Protein AF-A0A6J4Q3U2-F1 (afdb_monomer_lite)

Foldseek 3Di:
DPQPPDQFPAQPPCQVVLVVVLVVVLVCQLDPPPDDPVVNVCSDPVNCVVVVDPVNVVSVLSNLVSVCVSNVHDSPDDPVVVVVVRVVVSVVVVVD

Sequence (96 aa):
MAFRFGQPASVPPGLLYFRCRLDEQRRNWLDPEGAFEAELKKLTLTNLYNARPRWLDNAHKRLDAAVFAAYGWPADLPDEEILKNLLSLNRERSEA

Secondary structure (DSSP, 8-state):
--------S---HHHHHHHHHHHHHHHHHHS-TT--HHHHTT--HHHHHHH--HHHHHHHHHHHHHHHHHHT--TT--HHHHHHHHHHHHHHHHH-

Structure (mmCIF, N/CA/C/O backbone):
data_AF-A0A6J4Q3U2-F1
#
_entry.id   AF-A0A6J4Q3U2-F1
#
loop_
_atom_site.group_PDB
_atom_site.id
_atom_site.type_symbol
_atom_site.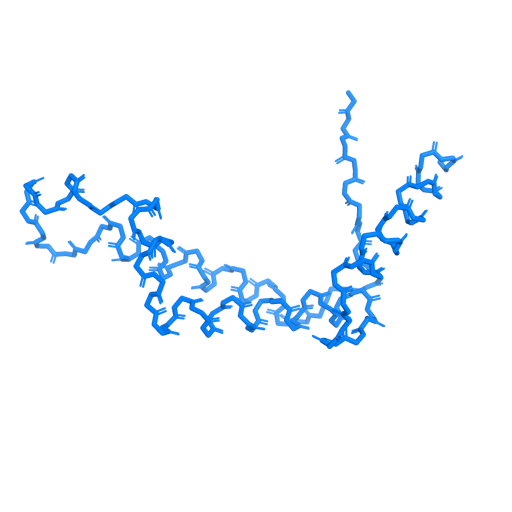label_atom_id
_atom_site.label_alt_id
_atom_site.label_comp_id
_atom_site.label_asym_id
_atom_site.label_entity_id
_atom_site.label_seq_id
_atom_site.pdbx_PDB_ins_code
_atom_site.Cartn_x
_atom_site.Cartn_y
_atom_site.Cartn_z
_atom_site.occupancy
_atom_site.B_iso_or_equiv
_atom_site.auth_seq_id
_atom_site.auth_comp_id
_atom_site.auth_asym_id
_atom_site.auth_atom_id
_atom_site.pdbx_PDB_model_num
ATOM 1 N N . MET A 1 1 ? 12.771 11.039 19.886 1.00 35.03 1 MET A N 1
ATOM 2 C CA . MET A 1 1 ? 11.302 10.894 19.823 1.00 35.03 1 MET A CA 1
ATOM 3 C C . MET A 1 1 ? 10.997 9.810 18.798 1.00 35.03 1 MET A C 1
ATOM 5 O O . MET A 1 1 ? 11.135 10.057 17.609 1.00 35.03 1 MET A O 1
ATOM 9 N N . ALA A 1 2 ? 10.738 8.577 19.234 1.00 43.22 2 ALA A N 1
ATOM 10 C CA . ALA A 1 2 ? 10.363 7.509 18.310 1.00 43.22 2 ALA A CA 1
ATOM 11 C C . ALA A 1 2 ? 8.879 7.691 17.986 1.00 43.22 2 ALA A C 1
ATOM 13 O O . ALA A 1 2 ? 8.041 7.526 18.869 1.00 43.22 2 ALA A O 1
ATOM 14 N N . PHE A 1 3 ? 8.563 8.083 16.753 1.00 41.00 3 PHE A N 1
ATOM 15 C CA . PHE A 1 3 ? 7.190 8.130 16.262 1.00 41.00 3 PHE A CA 1
ATOM 16 C C . PHE A 1 3 ? 6.663 6.687 16.252 1.00 41.00 3 PHE A C 1
ATOM 18 O O . PHE A 1 3 ? 6.912 5.926 15.317 1.00 41.00 3 PHE A O 1
ATOM 25 N N . ARG A 1 4 ? 6.032 6.263 17.356 1.00 52.12 4 ARG A N 1
ATOM 26 C CA . ARG A 1 4 ? 5.380 4.956 17.475 1.00 52.12 4 ARG A CA 1
ATOM 27 C C . ARG A 1 4 ? 4.163 4.984 16.562 1.00 52.12 4 ARG A C 1
ATOM 29 O O . ARG A 1 4 ? 3.061 5.298 16.999 1.00 52.12 4 ARG A O 1
ATOM 36 N N . PHE A 1 5 ? 4.357 4.637 15.292 1.00 54.56 5 PHE A N 1
ATOM 37 C CA . PHE A 1 5 ? 3.253 4.169 14.468 1.00 54.56 5 PHE A CA 1
ATOM 38 C C . PHE A 1 5 ? 2.567 3.038 15.243 1.00 54.56 5 PHE A C 1
ATOM 40 O O . PHE A 1 5 ? 3.119 1.952 15.406 1.00 54.56 5 PHE A O 1
ATOM 47 N N . GLY A 1 6 ? 1.365 3.291 15.746 1.00 57.03 6 GLY A N 1
ATOM 48 C CA . GLY A 1 6 ? 0.275 2.552 15.146 1.00 57.03 6 GLY A CA 1
ATOM 49 C C . GLY A 1 6 ? 0.271 1.033 15.238 1.00 57.03 6 GLY A C 1
ATOM 50 O O . GLY A 1 6 ? -0.230 0.486 14.270 1.00 57.03 6 GLY A O 1
ATOM 51 N N . GLN A 1 7 ? 0.807 0.332 16.252 1.00 66.06 7 GLN A N 1
ATOM 52 C CA . GLN A 1 7 ? 0.743 -1.147 16.249 1.00 66.06 7 GLN A CA 1
ATOM 53 C C . GLN A 1 7 ? -0.715 -1.604 16.024 1.00 66.06 7 GLN A C 1
ATOM 55 O O . GLN A 1 7 ? -1.599 -1.121 16.744 1.00 66.06 7 GLN A O 1
ATOM 60 N N . PRO A 1 8 ? -0.985 -2.442 15.006 1.00 70.81 8 PRO A N 1
ATOM 61 C CA . PRO A 1 8 ? -2.337 -2.890 14.704 1.00 70.81 8 PRO A CA 1
ATOM 62 C C . PRO A 1 8 ? -2.899 -3.725 15.862 1.00 70.81 8 PRO A C 1
ATOM 64 O O . PRO A 1 8 ? -2.140 -4.283 16.654 1.00 70.81 8 PRO A O 1
ATOM 67 N N . ALA A 1 9 ? -4.227 -3.822 15.952 1.00 71.69 9 ALA A N 1
ATOM 68 C CA . ALA A 1 9 ? -4.903 -4.595 16.998 1.00 71.69 9 ALA A CA 1
ATOM 69 C C . ALA A 1 9 ? -4.521 -6.086 16.954 1.00 71.69 9 ALA A C 1
ATOM 71 O O . ALA A 1 9 ? -4.479 -6.757 17.983 1.00 71.69 9 ALA A O 1
ATOM 72 N N . SER A 1 10 ? -4.200 -6.599 15.763 1.00 77.25 10 SER A N 1
ATOM 73 C CA . SER A 1 10 ? -3.613 -7.923 15.565 1.00 77.25 10 SER A CA 1
ATOM 74 C C . SER A 1 10 ? -2.721 -7.940 14.321 1.00 77.25 10 SER A C 1
ATOM 76 O O . SER A 1 10 ? -2.881 -7.114 13.427 1.00 77.25 10 SER A O 1
ATOM 78 N N . VAL A 1 11 ? -1.775 -8.879 14.235 1.00 77.00 11 VAL A N 1
ATOM 79 C CA . VAL A 1 11 ? -0.994 -9.109 13.008 1.00 77.00 11 VAL A CA 1
ATOM 80 C C . VAL A 1 11 ? -1.574 -10.335 12.304 1.00 77.00 11 VAL A C 1
ATOM 82 O O . VAL A 1 11 ? -1.324 -11.457 12.750 1.00 77.00 11 VAL A O 1
ATOM 85 N N . PRO A 1 12 ? -2.355 -10.169 11.222 1.00 78.31 12 PRO A N 1
ATOM 86 C CA . PRO A 1 12 ? -2.889 -11.307 10.500 1.00 78.31 12 PRO A CA 1
ATOM 87 C C . PRO A 1 12 ? -1.734 -12.057 9.817 1.00 78.31 12 PRO A C 1
ATOM 89 O O . PRO A 1 12 ? -0.797 -11.413 9.328 1.00 78.31 12 PRO A O 1
ATOM 92 N N . PRO A 1 13 ? -1.800 -13.399 9.710 1.00 73.50 13 PRO A N 1
ATOM 93 C CA . PRO A 1 13 ? -0.712 -14.217 9.160 1.00 73.50 13 PRO A CA 1
ATOM 94 C C . PRO A 1 13 ? -0.213 -13.760 7.778 1.00 73.50 13 PRO A C 1
ATOM 96 O O . PRO A 1 13 ? 0.963 -13.902 7.453 1.00 73.50 13 PRO A O 1
ATOM 99 N N . GLY A 1 14 ? -1.096 -13.168 6.967 1.00 84.25 14 GLY A N 1
ATOM 100 C CA . GLY A 1 14 ? -0.770 -12.683 5.626 1.00 84.25 14 GLY A CA 1
ATOM 101 C C . GLY A 1 14 ? 0.007 -11.363 5.570 1.00 84.25 14 GLY A C 1
ATOM 102 O O . GLY A 1 14 ? 0.640 -11.101 4.552 1.00 84.25 14 GLY A O 1
ATOM 103 N N . LEU A 1 15 ? 0.009 -10.529 6.618 1.00 86.88 15 LEU A N 1
ATOM 104 C CA . LEU A 1 15 ? 0.577 -9.173 6.538 1.00 86.88 15 LEU A CA 1
ATOM 105 C C . LEU A 1 15 ? 2.086 -9.187 6.257 1.00 86.88 15 LEU A C 1
ATOM 107 O O . LEU A 1 15 ? 2.563 -8.484 5.364 1.00 86.88 15 LEU A O 1
ATOM 111 N N . LEU A 1 16 ? 2.831 -10.019 6.990 1.00 88.38 16 LEU A N 1
ATOM 112 C CA . LEU A 1 16 ? 4.274 -10.181 6.784 1.00 88.38 16 LEU A CA 1
ATOM 113 C C . LEU A 1 16 ? 4.573 -10.778 5.408 1.00 88.38 16 LEU A C 1
ATOM 115 O O . LEU A 1 16 ? 5.463 -10.300 4.708 1.00 88.38 16 LEU A O 1
ATOM 119 N N . TYR A 1 17 ? 3.784 -11.770 4.991 1.00 91.31 17 TYR A N 1
ATOM 120 C CA . TYR A 1 17 ? 3.912 -12.383 3.674 1.00 91.31 17 TYR A CA 1
ATOM 121 C C . TYR A 1 17 ? 3.731 -11.356 2.547 1.00 91.31 17 TYR A C 1
ATOM 123 O O . TYR A 1 17 ? 4.591 -11.244 1.675 1.00 91.31 17 TYR A O 1
ATOM 131 N N . PHE A 1 18 ? 2.657 -10.562 2.571 1.00 93.69 18 PHE A N 1
ATOM 132 C CA . PHE A 1 18 ? 2.398 -9.574 1.521 1.00 93.69 18 PHE A CA 1
ATOM 133 C C . PHE A 1 18 ? 3.430 -8.446 1.509 1.00 93.69 18 PHE A C 1
ATOM 135 O O . PHE A 1 18 ? 3.800 -7.985 0.428 1.00 93.69 18 PHE A O 1
ATOM 142 N N . ARG A 1 19 ? 3.942 -8.041 2.680 1.00 92.81 19 ARG A N 1
ATOM 143 C CA . ARG A 1 19 ? 5.045 -7.078 2.782 1.00 92.81 19 ARG A CA 1
ATOM 144 C C . ARG A 1 19 ? 6.298 -7.609 2.085 1.00 92.81 19 ARG A C 1
ATOM 146 O O . ARG A 1 19 ? 6.759 -6.986 1.132 1.00 92.81 19 ARG A O 1
ATOM 153 N N . CYS A 1 20 ? 6.801 -8.770 2.511 1.00 94.31 20 CYS A N 1
ATOM 154 C CA . CYS A 1 20 ? 8.003 -9.371 1.931 1.00 94.31 20 CYS A CA 1
ATOM 155 C C . CYS A 1 20 ? 7.831 -9.626 0.432 1.00 94.31 20 CYS A C 1
ATOM 157 O O . CYS A 1 20 ? 8.723 -9.325 -0.358 1.00 94.31 20 CYS A O 1
ATOM 159 N N . ARG A 1 21 ? 6.649 -10.094 0.014 1.00 95.44 21 ARG A N 1
ATOM 160 C CA . ARG A 1 21 ? 6.380 -10.396 -1.392 1.00 95.44 21 ARG A CA 1
ATOM 161 C C . ARG A 1 21 ? 6.369 -9.158 -2.288 1.00 95.44 21 ARG A C 1
ATOM 163 O O . ARG A 1 21 ? 6.749 -9.234 -3.458 1.0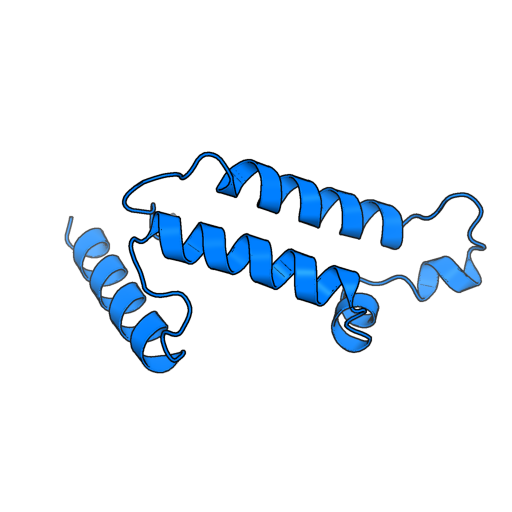0 95.44 21 ARG A O 1
ATOM 170 N N . LEU A 1 22 ? 5.893 -8.023 -1.786 1.00 95.62 22 LEU A N 1
ATOM 171 C CA . LEU A 1 22 ? 5.953 -6.756 -2.510 1.00 95.62 22 LEU A CA 1
ATOM 172 C C . LEU A 1 22 ? 7.400 -6.265 -2.637 1.00 95.62 22 LEU A C 1
ATOM 174 O O . LEU A 1 22 ? 7.803 -5.833 -3.716 1.00 95.62 22 LEU A O 1
ATOM 178 N N . ASP A 1 23 ? 8.185 -6.385 -1.568 1.00 95.44 23 ASP A N 1
ATOM 179 C CA . ASP A 1 23 ? 9.590 -5.978 -1.572 1.00 95.44 23 ASP A CA 1
ATOM 180 C C . ASP A 1 23 ? 10.442 -6.843 -2.515 1.00 95.44 23 ASP A C 1
ATOM 182 O O . ASP A 1 23 ? 11.245 -6.303 -3.275 1.00 95.44 23 ASP A O 1
ATOM 186 N N . GLU A 1 24 ? 10.213 -8.157 -2.556 1.00 95.56 24 GLU A N 1
ATOM 187 C CA . GLU A 1 24 ? 10.824 -9.064 -3.540 1.00 95.56 24 GLU A CA 1
ATOM 188 C C . GLU A 1 24 ? 10.512 -8.651 -4.982 1.00 95.56 24 GLU A C 1
ATOM 190 O O . GLU A 1 24 ? 11.417 -8.512 -5.799 1.00 95.56 24 GLU A O 1
ATOM 195 N N . GLN A 1 25 ? 9.237 -8.407 -5.306 1.00 95.31 25 GLN A N 1
ATOM 196 C CA . GLN A 1 25 ? 8.846 -8.027 -6.667 1.00 95.31 25 GLN A CA 1
ATOM 197 C C . GLN A 1 25 ? 9.458 -6.689 -7.094 1.00 95.31 25 GLN A C 1
ATOM 199 O O . GLN A 1 25 ? 9.860 -6.541 -8.245 1.00 95.31 25 GLN A O 1
ATOM 204 N N . ARG A 1 26 ? 9.565 -5.724 -6.172 1.00 96.00 26 ARG A N 1
ATOM 205 C CA . ARG A 1 26 ? 10.254 -4.455 -6.439 1.00 96.00 26 ARG A CA 1
ATOM 206 C C . ARG A 1 26 ? 11.737 -4.677 -6.710 1.00 96.00 26 ARG A C 1
ATOM 208 O O . ARG A 1 26 ? 12.236 -4.130 -7.683 1.00 96.00 26 ARG A O 1
ATOM 215 N N . ARG A 1 27 ? 12.428 -5.481 -5.892 1.00 94.94 27 ARG A N 1
ATOM 216 C CA . ARG A 1 27 ? 13.854 -5.795 -6.096 1.00 94.94 27 ARG A CA 1
ATOM 217 C C . ARG A 1 27 ? 14.095 -6.453 -7.450 1.00 94.94 27 ARG A C 1
ATOM 219 O O . ARG A 1 27 ? 14.923 -5.964 -8.204 1.00 94.94 27 ARG A O 1
ATOM 226 N N . ASN A 1 28 ? 13.298 -7.461 -7.792 1.00 93.94 28 ASN A N 1
ATOM 227 C CA . ASN A 1 28 ? 13.415 -8.166 -9.070 1.00 93.94 28 ASN A CA 1
ATOM 228 C C . ASN A 1 28 ? 13.143 -7.256 -10.279 1.00 93.94 28 ASN A C 1
ATOM 230 O O . ASN A 1 28 ? 13.669 -7.494 -11.359 1.00 93.94 28 ASN A O 1
ATOM 234 N N . TRP A 1 29 ? 12.300 -6.229 -10.120 1.00 93.50 29 TRP A N 1
ATOM 235 C CA . TRP A 1 29 ? 12.048 -5.249 -11.177 1.00 93.50 29 TRP A CA 1
ATOM 236 C C . TRP A 1 29 ? 13.164 -4.206 -11.300 1.00 93.50 29 TRP A C 1
ATOM 238 O O . TRP A 1 29 ? 13.440 -3.744 -12.403 1.00 93.50 29 TRP A O 1
ATOM 248 N N . LEU A 1 30 ? 13.775 -3.810 -10.178 1.00 92.62 30 LEU A N 1
ATOM 249 C CA . LEU A 1 30 ? 14.867 -2.831 -10.147 1.00 92.62 30 LEU A CA 1
ATOM 250 C C . LEU A 1 30 ? 16.175 -3.400 -10.702 1.00 92.62 30 LEU A C 1
ATOM 252 O O . LEU A 1 30 ? 16.943 -2.653 -11.301 1.00 92.62 30 LEU A O 1
ATOM 256 N N . ASP A 1 31 ? 16.410 -4.694 -10.501 1.00 91.19 31 ASP A N 1
ATOM 257 C CA . ASP A 1 31 ? 17.631 -5.384 -10.916 1.00 91.19 31 ASP A CA 1
ATOM 258 C C . ASP A 1 31 ? 17.303 -6.695 -11.656 1.00 91.19 31 ASP A C 1
ATOM 260 O O . ASP A 1 31 ? 17.431 -7.788 -11.097 1.00 91.19 31 ASP A O 1
ATOM 264 N N . PRO A 1 32 ? 16.775 -6.609 -12.890 1.00 89.44 32 PRO A N 1
ATOM 265 C CA . PRO A 1 32 ? 16.501 -7.788 -13.694 1.00 89.44 32 PRO A CA 1
ATOM 266 C C . PRO A 1 32 ? 17.801 -8.355 -14.281 1.00 89.44 32 PRO A C 1
ATOM 268 O O . PRO A 1 32 ? 18.656 -7.620 -14.783 1.00 89.44 32 PRO A O 1
ATOM 271 N N . GLU A 1 33 ? 17.925 -9.683 -14.271 1.00 87.56 33 GLU A N 1
ATOM 272 C CA . GLU A 1 33 ? 19.087 -10.371 -14.837 1.00 87.56 33 GLU A CA 1
ATOM 273 C C . GLU A 1 33 ? 19.276 -10.012 -16.321 1.00 87.56 33 GLU A C 1
ATOM 275 O O . GLU A 1 33 ? 18.369 -10.170 -17.140 1.00 87.56 33 GLU A O 1
ATOM 280 N N . GLY A 1 34 ? 20.475 -9.538 -16.670 1.00 83.88 34 GLY A N 1
ATOM 281 C CA . GLY A 1 34 ? 20.856 -9.244 -18.053 1.00 83.88 34 GLY A CA 1
ATOM 282 C C . GLY A 1 34 ? 20.459 -7.860 -18.579 1.00 83.88 34 GLY A C 1
ATOM 283 O O . GLY A 1 34 ? 20.594 -7.630 -19.780 1.00 83.88 34 GLY A O 1
ATOM 284 N N . ALA A 1 35 ? 20.001 -6.931 -17.731 1.00 83.62 35 ALA A N 1
ATOM 285 C CA . ALA A 1 35 ? 19.752 -5.556 -18.165 1.00 83.62 35 A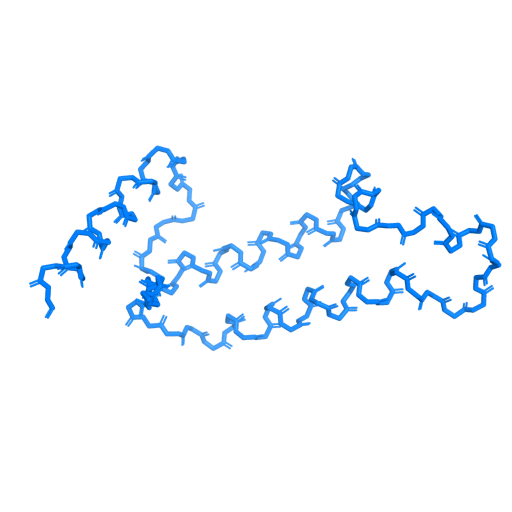LA A CA 1
ATOM 286 C C . ALA A 1 35 ? 21.042 -4.793 -18.498 1.00 83.62 35 ALA A C 1
ATOM 288 O O . ALA A 1 35 ? 22.056 -4.877 -17.803 1.00 83.62 35 ALA A O 1
ATOM 289 N N . PHE A 1 36 ? 20.979 -3.984 -19.556 1.00 84.56 36 PHE A N 1
ATOM 290 C CA . PHE A 1 36 ? 22.073 -3.093 -19.934 1.00 84.56 36 PHE A CA 1
ATOM 291 C C . PHE A 1 36 ? 22.099 -1.844 -19.039 1.00 84.56 36 PHE A C 1
ATOM 293 O O . PHE A 1 36 ? 21.058 -1.361 -18.593 1.00 84.56 36 PHE A O 1
ATOM 300 N N . GLU A 1 37 ? 23.274 -1.233 -18.841 1.00 83.44 37 GLU A N 1
ATOM 301 C CA . GLU A 1 37 ? 23.433 -0.029 -17.999 1.00 83.44 37 GLU A CA 1
ATOM 302 C C . GLU A 1 37 ? 22.477 1.121 -18.367 1.00 83.44 37 GLU A C 1
ATOM 304 O O . GLU A 1 37 ? 22.012 1.870 -17.504 1.00 83.44 37 GLU A O 1
ATOM 309 N N . ALA A 1 38 ? 22.168 1.273 -19.657 1.00 85.19 38 ALA A N 1
ATOM 310 C CA . ALA A 1 38 ? 21.244 2.294 -20.145 1.00 85.19 38 ALA A CA 1
ATOM 311 C C . ALA A 1 38 ? 19.784 2.043 -19.719 1.00 85.19 38 ALA A C 1
ATOM 313 O O . ALA A 1 38 ? 19.020 2.998 -19.557 1.00 85.19 38 ALA A O 1
ATOM 314 N N . GLU A 1 39 ? 19.394 0.781 -19.538 1.00 84.69 39 GLU A N 1
ATOM 315 C CA . GLU A 1 39 ? 18.070 0.378 -19.059 1.00 84.69 39 GLU A CA 1
ATOM 316 C C . GLU A 1 39 ? 17.999 0.456 -17.534 1.00 84.69 39 GLU A C 1
ATOM 318 O O . GLU A 1 39 ? 17.050 1.037 -17.010 1.00 84.69 39 GLU A O 1
ATOM 323 N N . LEU A 1 40 ? 19.048 0.014 -16.830 1.00 87.94 40 LEU A N 1
ATOM 324 C CA . LEU A 1 40 ? 19.160 0.112 -15.368 1.00 87.94 40 LEU A CA 1
ATOM 325 C C . LEU A 1 40 ? 18.983 1.554 -14.864 1.00 87.94 40 LEU A C 1
ATOM 327 O O . LEU A 1 40 ? 18.267 1.790 -13.894 1.00 87.94 40 LEU A O 1
ATOM 331 N N . LYS A 1 41 ? 19.526 2.556 -15.575 1.00 88.50 41 LYS A N 1
ATOM 332 C CA . LYS A 1 41 ? 19.324 3.984 -15.240 1.00 88.50 41 LYS A CA 1
ATOM 333 C C . LYS A 1 41 ? 17.855 4.422 -15.256 1.00 88.50 41 LYS A C 1
ATOM 335 O O . LYS A 1 41 ? 17.499 5.398 -14.598 1.00 88.50 41 LYS A O 1
ATOM 340 N N . LYS A 1 42 ? 17.000 3.735 -16.018 1.00 89.00 42 LYS A N 1
ATOM 341 C CA . LYS A 1 42 ? 15.560 4.018 -16.109 1.00 89.00 42 LYS A CA 1
ATOM 342 C C . LYS A 1 42 ? 14.750 3.226 -15.081 1.00 89.00 42 LYS A C 1
ATOM 344 O O . LYS A 1 42 ? 13.621 3.623 -14.792 1.00 89.00 42 LYS A O 1
ATOM 349 N N . LEU A 1 43 ? 15.293 2.152 -14.512 1.00 91.62 43 LEU A N 1
ATOM 350 C CA . LEU A 1 43 ? 14.624 1.302 -13.525 1.00 91.62 43 LEU A CA 1
ATOM 351 C C . LEU A 1 43 ? 14.721 1.911 -12.122 1.00 91.62 43 LEU A C 1
ATOM 353 O O . LEU A 1 43 ? 15.376 1.400 -11.223 1.00 91.62 43 LEU A O 1
ATOM 357 N N . THR A 1 44 ? 14.051 3.044 -11.926 1.00 94.75 44 THR A N 1
ATOM 358 C CA . THR A 1 44 ? 13.937 3.692 -10.614 1.00 94.75 44 THR A CA 1
ATOM 359 C C . THR A 1 44 ? 12.583 3.373 -9.986 1.00 94.75 44 THR A C 1
ATOM 361 O O . THR A 1 44 ? 11.591 3.183 -10.694 1.00 94.75 44 THR A O 1
ATOM 364 N N . LEU A 1 45 ? 12.501 3.374 -8.649 1.00 94.00 45 LEU A N 1
ATOM 365 C CA . LEU A 1 45 ? 11.214 3.232 -7.956 1.00 94.00 45 LEU A CA 1
ATOM 366 C C . LEU A 1 45 ? 10.214 4.297 -8.416 1.00 94.00 45 LEU A C 1
ATOM 368 O O . LEU A 1 45 ? 9.057 3.976 -8.660 1.00 94.00 45 LEU A O 1
ATOM 372 N N . THR A 1 46 ? 10.660 5.541 -8.604 1.00 94.69 46 THR A N 1
ATOM 373 C CA . THR A 1 46 ? 9.817 6.620 -9.134 1.00 94.69 46 THR A CA 1
ATOM 374 C C . THR A 1 46 ? 9.190 6.233 -10.474 1.00 94.69 46 THR A C 1
ATOM 376 O O . THR A 1 46 ? 7.978 6.345 -10.637 1.00 94.69 46 THR A O 1
ATOM 379 N N . ASN A 1 47 ? 9.979 5.700 -11.412 1.00 95.44 47 ASN A N 1
ATOM 380 C CA . ASN A 1 47 ? 9.466 5.268 -12.712 1.00 95.44 47 ASN A CA 1
ATOM 381 C C . ASN A 1 47 ? 8.523 4.064 -12.598 1.00 95.44 47 ASN A C 1
ATOM 383 O O . ASN A 1 47 ? 7.499 4.034 -13.278 1.00 95.44 47 ASN A O 1
ATOM 387 N N . LEU A 1 48 ? 8.813 3.114 -11.704 1.00 95.06 48 LEU A N 1
ATOM 388 C CA . LEU A 1 48 ? 7.925 1.986 -11.417 1.00 95.06 48 LEU A CA 1
ATOM 389 C C . LEU A 1 48 ? 6.549 2.451 -10.918 1.00 95.06 48 LEU A C 1
ATOM 391 O O . LEU A 1 48 ? 5.522 1.985 -11.412 1.00 95.06 48 LEU A O 1
ATOM 395 N N . TYR A 1 49 ? 6.518 3.376 -9.958 1.00 96.38 49 TYR A N 1
ATOM 396 C CA . TYR A 1 49 ? 5.266 3.897 -9.405 1.00 96.38 49 TYR A CA 1
ATOM 397 C C . TYR A 1 49 ? 4.506 4.791 -10.380 1.00 96.38 49 TYR A C 1
ATOM 399 O O . TYR A 1 49 ? 3.278 4.768 -10.363 1.00 96.38 49 TYR A O 1
ATOM 407 N N . ASN A 1 50 ? 5.207 5.518 -11.254 1.00 95.81 50 ASN A N 1
ATOM 408 C CA . ASN A 1 50 ? 4.579 6.298 -12.320 1.00 95.81 50 ASN A CA 1
ATOM 409 C C . ASN A 1 50 ? 3.939 5.395 -13.384 1.00 95.81 50 ASN A C 1
ATOM 411 O O . ASN A 1 50 ? 2.817 5.648 -13.811 1.00 95.81 50 ASN A O 1
ATOM 415 N N . ALA A 1 51 ? 4.633 4.330 -13.802 1.00 94.50 51 ALA A N 1
ATOM 416 C CA . ALA A 1 51 ? 4.114 3.375 -14.782 1.00 94.50 51 ALA A CA 1
ATOM 417 C C . ALA A 1 51 ? 2.996 2.486 -14.211 1.00 94.50 51 ALA A C 1
ATOM 419 O O . ALA A 1 51 ? 2.152 1.998 -14.960 1.00 94.50 51 ALA A O 1
ATOM 420 N N . ARG A 1 52 ? 3.019 2.252 -12.892 1.00 94.50 52 ARG A N 1
ATOM 421 C CA . ARG A 1 52 ? 2.038 1.487 -12.108 1.00 94.50 52 ARG A CA 1
ATOM 422 C C . ARG A 1 52 ? 1.530 0.217 -12.821 1.00 94.50 52 ARG A C 1
ATOM 424 O O . ARG A 1 52 ? 0.335 0.085 -13.094 1.00 94.50 52 ARG A O 1
ATOM 431 N N . PRO A 1 53 ? 2.418 -0.749 -13.126 1.00 96.12 53 PRO A N 1
ATOM 432 C CA . PRO A 1 53 ? 2.027 -1.982 -13.803 1.00 96.12 53 PRO A CA 1
ATOM 433 C C . PRO A 1 53 ? 1.009 -2.783 -12.975 1.00 96.12 53 PRO A C 1
ATOM 435 O O . PRO A 1 53 ? 1.004 -2.727 -11.745 1.00 96.12 53 PRO A O 1
ATOM 438 N N . ARG A 1 54 ? 0.174 -3.596 -13.641 1.00 97.06 54 ARG A N 1
ATOM 439 C CA . ARG A 1 54 ? -0.923 -4.349 -12.990 1.00 97.06 54 ARG A CA 1
ATOM 440 C C . ARG A 1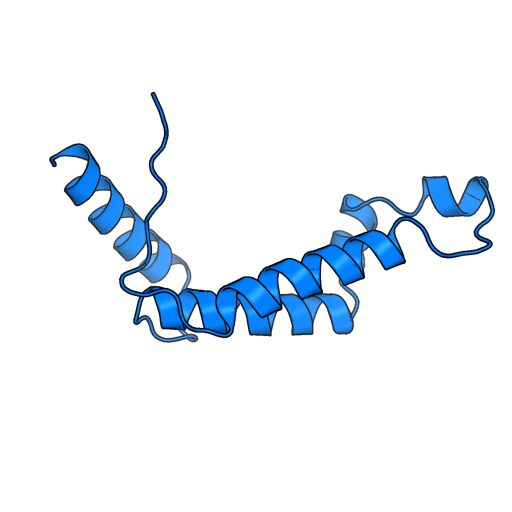 54 ? -0.471 -5.204 -11.801 1.00 97.06 54 ARG A C 1
ATOM 442 O O . ARG A 1 54 ? -1.207 -5.328 -10.827 1.00 97.06 54 ARG A O 1
ATOM 449 N N . TRP A 1 55 ? 0.723 -5.797 -11.866 1.00 96.19 55 TRP A N 1
ATOM 450 C CA . TRP A 1 55 ? 1.257 -6.601 -10.763 1.00 96.19 55 TRP A CA 1
ATOM 451 C C . TRP A 1 55 ? 1.510 -5.759 -9.504 1.00 96.19 55 TRP A C 1
ATOM 453 O O . TRP A 1 55 ? 1.247 -6.235 -8.402 1.00 96.19 55 TRP A O 1
ATOM 463 N N . LEU A 1 56 ? 1.955 -4.506 -9.664 1.00 97.06 56 LEU A N 1
ATOM 464 C CA . LEU A 1 56 ? 2.234 -3.595 -8.556 1.00 97.06 56 LEU A CA 1
ATOM 465 C C . LEU A 1 56 ? 0.929 -3.175 -7.885 1.00 97.06 56 LEU A C 1
ATOM 467 O O . LEU A 1 56 ? 0.817 -3.250 -6.665 1.00 97.06 56 LEU A O 1
ATOM 471 N N . ASP A 1 57 ? -0.078 -2.812 -8.681 1.00 96.69 57 ASP A N 1
ATOM 472 C CA . ASP A 1 57 ? -1.400 -2.447 -8.166 1.00 96.69 57 ASP A CA 1
ATOM 473 C C . ASP A 1 57 ? -2.052 -3.605 -7.390 1.00 96.69 57 ASP A C 1
ATOM 475 O O . ASP A 1 57 ? -2.523 -3.428 -6.268 1.00 96.69 57 ASP A O 1
ATOM 479 N N . ASN A 1 58 ? -1.993 -4.824 -7.933 1.00 96.31 58 ASN A N 1
ATOM 480 C CA . ASN A 1 58 ? -2.511 -6.017 -7.260 1.00 96.31 58 ASN A CA 1
ATOM 481 C C . ASN A 1 58 ? -1.744 -6.350 -5.973 1.00 96.31 58 ASN A C 1
ATOM 483 O O . ASN A 1 58 ? -2.349 -6.775 -4.988 1.00 96.31 58 ASN A O 1
ATOM 487 N N . ALA A 1 59 ? -0.420 -6.183 -5.970 1.00 95.69 59 ALA A N 1
ATOM 488 C CA . ALA A 1 59 ? 0.395 -6.422 -4.786 1.00 95.69 59 ALA A CA 1
ATOM 489 C C . ALA A 1 59 ? 0.070 -5.416 -3.670 1.00 95.69 59 ALA A C 1
ATOM 491 O O . ALA A 1 59 ? -0.076 -5.821 -2.518 1.00 95.69 59 ALA A O 1
ATOM 492 N N . HIS A 1 60 ? -0.121 -4.140 -4.019 1.00 95.19 60 HIS A N 1
ATOM 493 C CA . HIS A 1 60 ? -0.564 -3.112 -3.078 1.00 95.19 60 HIS A CA 1
ATOM 494 C C . HIS A 1 60 ? -1.960 -3.405 -2.523 1.00 95.19 60 HIS A C 1
ATOM 496 O O . HIS A 1 60 ? -2.104 -3.470 -1.312 1.00 95.19 60 HIS A O 1
ATOM 502 N N . LYS A 1 61 ? -2.945 -3.738 -3.367 1.00 94.31 61 LYS A N 1
ATOM 503 C CA . LYS A 1 61 ? -4.299 -4.108 -2.908 1.00 94.31 61 LYS A CA 1
ATOM 504 C C . LYS A 1 61 ? -4.305 -5.254 -1.892 1.00 94.31 61 LYS A C 1
ATOM 506 O O . LYS A 1 61 ? -5.065 -5.226 -0.929 1.00 94.31 61 LYS A O 1
ATOM 511 N N . ARG A 1 62 ? -3.456 -6.269 -2.091 1.00 94.31 62 ARG A N 1
ATOM 512 C CA . ARG A 1 62 ? -3.311 -7.393 -1.146 1.00 94.31 62 ARG A CA 1
ATOM 513 C C . ARG A 1 62 ? -2.683 -6.958 0.175 1.00 94.31 62 ARG A C 1
ATOM 515 O O . ARG A 1 62 ? -3.133 -7.397 1.230 1.00 94.31 62 ARG A O 1
ATOM 522 N N . LEU A 1 63 ? -1.649 -6.118 0.110 1.00 94.25 63 LEU A N 1
ATOM 523 C CA . LEU A 1 63 ? -1.015 -5.563 1.300 1.00 94.25 63 LEU A CA 1
ATOM 524 C C . LEU A 1 63 ? -1.999 -4.684 2.080 1.00 94.25 63 LEU A C 1
ATOM 526 O O . LEU A 1 63 ? -2.138 -4.875 3.283 1.00 94.25 63 LEU A O 1
ATOM 530 N N . ASP A 1 64 ? -2.721 -3.798 1.397 1.00 92.62 64 ASP A N 1
ATOM 531 C CA . ASP A 1 64 ? -3.693 -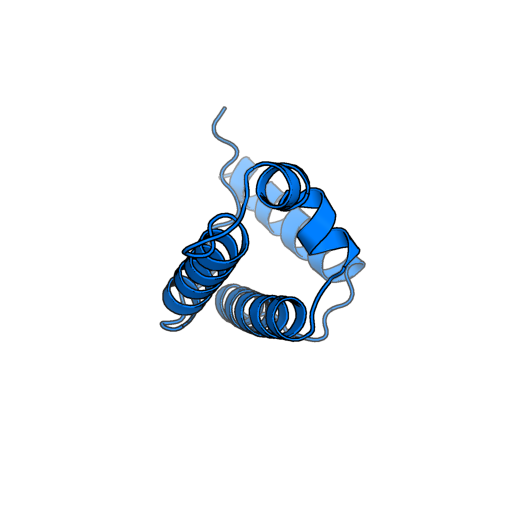2.887 2.001 1.00 92.62 64 ASP A CA 1
ATOM 532 C C . ASP A 1 64 ? -4.818 -3.669 2.682 1.00 92.62 64 ASP A C 1
ATOM 534 O O . ASP A 1 64 ? -5.087 -3.444 3.857 1.00 92.62 64 ASP A O 1
ATOM 538 N N . ALA A 1 65 ? -5.401 -4.676 2.021 1.00 92.31 65 ALA A N 1
ATOM 539 C CA . ALA A 1 65 ? -6.417 -5.538 2.632 1.00 92.31 65 ALA A CA 1
ATOM 540 C C . ALA A 1 65 ? -5.919 -6.233 3.914 1.00 92.31 65 ALA A C 1
ATOM 542 O O . ALA A 1 65 ? -6.655 -6.336 4.896 1.00 92.31 65 ALA A O 1
ATOM 543 N N . ALA A 1 66 ? -4.659 -6.680 3.939 1.00 92.38 66 ALA A N 1
ATOM 544 C CA . ALA A 1 66 ? -4.068 -7.261 5.142 1.00 92.38 66 ALA A CA 1
ATOM 545 C C . ALA A 1 66 ? -3.801 -6.218 6.238 1.00 92.38 66 ALA A C 1
ATOM 547 O O . ALA A 1 66 ? -3.924 -6.543 7.417 1.00 92.38 66 ALA A O 1
ATOM 548 N N . VAL A 1 67 ? -3.463 -4.979 5.872 1.00 91.38 67 VAL A N 1
ATOM 549 C CA . VAL A 1 67 ? -3.331 -3.855 6.810 1.00 91.38 67 VAL A CA 1
ATOM 550 C C . VAL A 1 67 ? -4.693 -3.500 7.410 1.00 91.38 67 VAL A C 1
ATOM 552 O O . VAL A 1 67 ? -4.804 -3.422 8.630 1.00 91.38 67 VAL A O 1
ATOM 555 N N . PHE A 1 68 ? -5.741 -3.368 6.594 1.00 91.75 68 PHE A N 1
ATOM 556 C CA . PHE A 1 68 ? -7.108 -3.133 7.069 1.00 91.75 68 PHE A CA 1
ATOM 557 C C . PHE A 1 68 ? -7.565 -4.237 8.027 1.00 91.75 68 PHE A C 1
ATOM 559 O O . PHE A 1 68 ? -8.018 -3.939 9.130 1.00 91.75 68 PHE A O 1
ATOM 566 N N . ALA A 1 69 ? -7.332 -5.507 7.681 1.00 91.00 69 ALA A N 1
ATOM 567 C CA . ALA A 1 69 ? -7.619 -6.630 8.572 1.00 91.00 69 ALA A CA 1
ATOM 568 C C . ALA A 1 69 ? -6.837 -6.556 9.898 1.00 91.00 69 ALA A C 1
ATOM 570 O O . ALA A 1 69 ? -7.387 -6.870 10.950 1.00 91.00 69 ALA A O 1
ATOM 571 N N . ALA A 1 70 ? -5.580 -6.099 9.872 1.00 90.62 70 ALA A N 1
ATOM 572 C CA . ALA A 1 70 ? -4.756 -5.925 11.069 1.00 90.62 70 ALA A CA 1
ATOM 573 C C . ALA A 1 70 ? -5.329 -4.867 12.028 1.00 90.62 70 ALA A C 1
ATOM 575 O O . ALA A 1 70 ? -5.324 -5.049 13.249 1.00 90.62 70 ALA A O 1
ATOM 576 N N . TYR A 1 71 ? -5.858 -3.776 11.474 1.00 89.81 71 TYR A N 1
ATOM 577 C CA . TYR A 1 71 ? -6.545 -2.732 12.235 1.00 89.81 71 TYR A CA 1
ATOM 578 C C . TYR A 1 71 ? -8.007 -3.069 12.572 1.00 89.81 71 TYR A C 1
ATOM 580 O O . TYR A 1 71 ? -8.621 -2.348 13.354 1.00 89.81 71 TYR A O 1
ATOM 588 N N . GLY A 1 72 ? -8.564 -4.157 12.027 1.00 90.31 72 GLY A N 1
ATOM 589 C CA . GLY A 1 72 ? -9.983 -4.496 12.172 1.00 90.31 72 GLY A CA 1
ATOM 590 C C . GLY A 1 72 ? -10.910 -3.543 11.410 1.00 90.31 72 GLY A C 1
ATOM 591 O O . GLY A 1 72 ? -12.050 -3.333 11.815 1.00 90.31 72 GLY A O 1
ATOM 592 N N . TRP A 1 73 ? -10.411 -2.924 10.342 1.00 91.31 73 TRP A N 1
ATOM 593 C CA . TRP A 1 73 ? -11.109 -1.904 9.566 1.00 91.31 73 TRP A CA 1
ATOM 594 C C . TRP A 1 73 ? -11.685 -2.466 8.254 1.00 91.31 73 TRP A C 1
ATOM 596 O O . TRP A 1 73 ? -11.100 -3.389 7.680 1.00 91.31 73 TRP A O 1
ATOM 606 N N . PRO A 1 74 ? -12.803 -1.908 7.748 1.00 91.25 74 PRO A N 1
ATOM 607 C CA . PRO A 1 74 ? -13.301 -2.214 6.411 1.00 91.25 74 PRO A CA 1
ATOM 608 C C . PRO A 1 74 ? -12.295 -1.808 5.324 1.00 91.25 74 PRO A C 1
ATOM 610 O O . PRO A 1 74 ? -11.647 -0.767 5.427 1.00 91.25 74 PRO A O 1
ATOM 613 N N . ALA A 1 75 ? -12.183 -2.613 4.263 1.00 88.12 75 ALA A N 1
ATOM 614 C CA . ALA A 1 75 ? -11.259 -2.358 3.150 1.00 88.12 75 ALA A CA 1
ATOM 615 C C . ALA A 1 75 ? -11.741 -1.260 2.178 1.00 88.12 75 ALA A C 1
ATOM 617 O O . ALA A 1 75 ? -10.994 -0.853 1.293 1.00 88.12 75 ALA A O 1
ATOM 618 N N . ASP A 1 76 ? -12.984 -0.811 2.328 1.00 89.56 76 ASP A N 1
ATOM 619 C CA . ASP A 1 76 ? -13.656 0.230 1.550 1.00 89.56 76 ASP A CA 1
ATOM 620 C C . ASP A 1 76 ? -13.777 1.562 2.311 1.00 89.56 76 ASP A C 1
ATOM 622 O O . ASP A 1 76 ? -14.502 2.458 1.878 1.00 89.56 76 ASP A O 1
ATOM 626 N N . LEU A 1 77 ? -13.060 1.716 3.433 1.00 91.94 77 LEU A N 1
ATOM 627 C CA . LEU A 1 77 ? -13.013 2.986 4.155 1.00 91.94 77 LEU A CA 1
ATOM 628 C C . LEU A 1 77 ? -12.496 4.115 3.249 1.00 91.94 77 LEU A C 1
ATOM 630 O O . LEU A 1 77 ? -11.439 3.964 2.633 1.00 91.94 77 LEU A O 1
ATOM 634 N N . PRO A 1 78 ? -13.176 5.273 3.216 1.00 93.06 78 PRO A N 1
ATOM 635 C CA . PRO A 1 78 ? -12.651 6.444 2.531 1.00 93.06 78 PRO A CA 1
ATOM 636 C C . PRO A 1 78 ? -11.437 7.003 3.284 1.00 93.06 78 PRO A C 1
ATOM 638 O O . PRO A 1 78 ? -11.376 6.953 4.516 1.0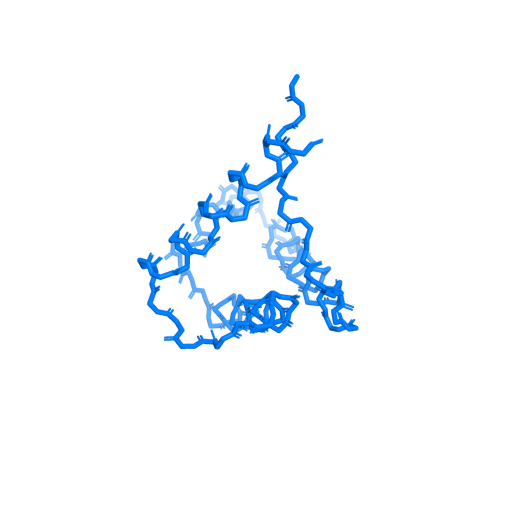0 93.06 78 PRO A O 1
ATOM 641 N N . ASP A 1 79 ? -10.503 7.604 2.547 1.00 91.19 79 ASP A N 1
ATOM 642 C CA . ASP A 1 79 ? -9.241 8.134 3.081 1.00 91.19 79 ASP A CA 1
ATOM 643 C C . ASP A 1 79 ? -9.430 9.056 4.296 1.00 91.19 79 ASP A C 1
ATOM 645 O O . ASP A 1 79 ? -8.657 9.000 5.251 1.00 91.19 79 ASP A O 1
ATOM 649 N N . GLU A 1 80 ? -10.480 9.881 4.303 1.00 94.44 80 GLU A N 1
ATOM 650 C CA . GLU A 1 80 ? -10.767 10.788 5.418 1.00 94.44 80 GLU A CA 1
ATOM 651 C C . GLU A 1 80 ? -11.051 10.037 6.730 1.00 94.44 80 GLU A C 1
ATOM 653 O O . GLU A 1 80 ? -10.562 10.429 7.791 1.00 94.44 80 GLU A O 1
ATOM 658 N N . GLU A 1 81 ? -11.784 8.924 6.670 1.00 94.19 81 GLU A N 1
ATOM 659 C CA . GLU A 1 81 ? -12.088 8.100 7.844 1.00 94.19 81 GLU A CA 1
ATOM 660 C C . GLU A 1 81 ? -10.855 7.317 8.309 1.00 94.19 81 GLU A C 1
ATOM 662 O O . GLU A 1 81 ? -10.606 7.202 9.510 1.00 94.19 81 GLU A O 1
ATOM 667 N N . ILE A 1 82 ? -10.011 6.865 7.373 1.00 91.81 82 ILE A N 1
ATOM 668 C CA . ILE A 1 82 ? -8.702 6.275 7.694 1.00 91.81 82 ILE A CA 1
ATOM 669 C C . ILE A 1 82 ? -7.858 7.281 8.487 1.00 91.81 82 ILE A C 1
ATOM 671 O O . ILE A 1 82 ? -7.296 6.941 9.531 1.00 91.81 82 ILE A O 1
ATOM 675 N N . LEU A 1 83 ? -7.793 8.534 8.026 1.00 93.00 83 LEU A N 1
ATOM 676 C CA . LEU A 1 83 ? -7.046 9.597 8.698 1.00 93.00 83 LEU A CA 1
ATOM 677 C C . LEU A 1 83 ? -7.615 9.917 10.087 1.00 93.00 83 LEU A C 1
ATOM 679 O O . LEU A 1 83 ? -6.834 10.063 11.031 1.00 93.00 83 LEU A O 1
ATOM 683 N N . LYS A 1 84 ? -8.945 9.981 10.245 1.00 93.81 84 LYS A N 1
ATOM 684 C CA . LYS A 1 84 ? -9.604 10.183 11.551 1.00 93.81 84 LYS A CA 1
ATOM 685 C C . LYS A 1 84 ? -9.261 9.066 12.534 1.00 93.81 84 LYS A C 1
ATOM 687 O O . LYS A 1 84 ? -8.848 9.352 13.661 1.00 93.81 84 LYS A O 1
ATOM 692 N N . ASN A 1 85 ? -9.355 7.812 12.098 1.00 91.44 85 ASN A N 1
ATOM 693 C CA . ASN A 1 85 ? -9.051 6.662 12.944 1.00 91.44 85 ASN A CA 1
ATOM 694 C C . ASN A 1 85 ? -7.572 6.639 13.356 1.00 91.44 85 ASN A C 1
ATOM 696 O O . ASN A 1 85 ? -7.254 6.448 14.531 1.00 91.44 85 ASN A O 1
ATOM 700 N N . LEU A 1 86 ? -6.656 6.896 12.414 1.00 90.56 86 LEU A N 1
ATOM 701 C CA . LEU A 1 86 ? -5.224 7.000 12.712 1.00 90.56 86 LEU A CA 1
ATOM 702 C C . LEU A 1 86 ? -4.922 8.146 13.682 1.00 90.56 86 LEU A C 1
ATOM 704 O O . LEU A 1 86 ? -4.093 7.983 14.577 1.00 90.56 86 LEU A O 1
ATOM 708 N N . LEU A 1 87 ? -5.589 9.294 13.535 1.00 91.19 87 LEU A N 1
ATOM 709 C CA . LEU A 1 87 ? -5.421 10.427 14.438 1.00 91.19 87 LEU A CA 1
ATOM 710 C C . LEU A 1 87 ? -5.884 10.094 15.863 1.00 91.19 87 LEU A C 1
ATOM 712 O O . LEU A 1 87 ? -5.152 10.405 16.802 1.00 91.19 87 LEU A O 1
ATOM 716 N N . SER A 1 88 ? -7.043 9.443 16.033 1.00 90.50 88 SER A N 1
ATOM 717 C CA . SER A 1 88 ? -7.521 8.990 17.353 1.00 90.50 88 SER A CA 1
ATOM 718 C C . SER A 1 88 ? -6.512 8.047 18.007 1.00 90.50 88 SER A C 1
ATOM 720 O O . SER A 1 88 ? -6.030 8.319 19.105 1.00 90.50 88 SER A O 1
ATOM 722 N N . LEU A 1 89 ? -6.079 7.016 17.273 1.00 88.50 89 LEU A N 1
ATOM 723 C CA . LEU A 1 89 ? -5.090 6.046 17.752 1.00 88.50 89 LEU A CA 1
ATOM 724 C C . LEU A 1 89 ? -3.742 6.686 18.110 1.00 88.50 89 LEU A C 1
ATOM 726 O O . LEU A 1 89 ? -3.023 6.193 18.979 1.00 88.50 89 LEU A O 1
ATOM 730 N N . ASN A 1 90 ? -3.345 7.743 17.404 1.00 89.00 90 ASN A N 1
ATOM 731 C CA . ASN A 1 90 ? -2.112 8.462 17.707 1.00 89.00 90 ASN A CA 1
ATOM 732 C C . ASN A 1 90 ? -2.254 9.345 18.954 1.00 89.00 90 ASN A C 1
ATOM 734 O O . ASN A 1 90 ? -1.289 9.454 19.707 1.00 89.00 90 ASN A O 1
ATOM 738 N N . ARG A 1 91 ? -3.432 9.938 19.197 1.00 89.31 91 ARG A N 1
ATOM 739 C CA . ARG A 1 91 ? -3.715 10.705 20.422 1.00 89.31 91 ARG A CA 1
ATOM 740 C C . ARG A 1 91 ? -3.703 9.807 21.652 1.00 89.31 91 ARG A C 1
ATOM 742 O O . ARG A 1 91 ? -2.915 10.060 22.555 1.00 89.31 91 ARG A O 1
ATOM 749 N N . GLU A 1 92 ? -4.451 8.704 21.620 1.00 87.88 92 GLU A N 1
ATOM 750 C CA . GLU A 1 92 ? -4.504 7.717 22.711 1.00 87.88 92 GLU A CA 1
ATOM 751 C C . GLU A 1 92 ? -3.105 7.229 23.119 1.00 87.88 92 GLU A C 1
ATOM 753 O O . GLU A 1 92 ? -2.795 7.110 24.298 1.00 87.88 92 GLU A O 1
ATOM 758 N N . ARG A 1 93 ? -2.217 6.992 22.144 1.00 80.69 93 ARG A N 1
ATOM 759 C CA . ARG A 1 93 ? -0.836 6.553 22.407 1.00 80.69 93 ARG A CA 1
ATOM 760 C C . ARG A 1 93 ? 0.125 7.661 22.817 1.00 80.69 93 ARG A C 1
ATOM 762 O O . ARG A 1 93 ? 1.199 7.345 23.311 1.00 80.69 93 ARG A O 1
ATOM 769 N N . SER A 1 94 ? -0.184 8.919 22.519 1.00 81.56 94 SER A N 1
ATOM 770 C CA . SER A 1 94 ? 0.619 10.050 22.990 1.00 81.56 94 SER A CA 1
ATOM 771 C C . SER A 1 94 ? 0.271 10.420 24.429 1.00 81.56 94 SER A C 1
ATOM 773 O O . SER A 1 94 ? 1.075 11.072 25.091 1.00 81.56 94 SER A O 1
ATOM 775 N N . GLU A 1 95 ? -0.931 10.057 24.870 1.00 77.56 95 GLU A N 1
ATOM 776 C CA . GLU A 1 95 ? -1.428 10.249 26.231 1.00 77.56 95 GLU A CA 1
ATOM 777 C C . GLU A 1 95 ? -1.086 9.063 27.157 1.00 77.56 95 GLU A C 1
ATOM 779 O O . GLU A 1 95 ? -1.056 9.249 28.373 1.00 77.56 95 GLU A O 1
ATOM 784 N N . ALA A 1 96 ? -0.805 7.878 26.594 1.00 60.31 96 ALA A N 1
ATOM 785 C CA . ALA A 1 96 ? -0.363 6.661 27.292 1.00 60.31 96 ALA A CA 1
ATOM 786 C C . ALA A 1 96 ? 1.165 6.562 27.453 1.00 60.31 96 ALA A C 1
ATOM 788 O O . ALA A 1 96 ? 1.609 6.103 28.530 1.00 60.31 96 ALA A O 1
#

pLDDT: mean 87.09, std 12.53, range [35.03, 97.06]

Organism: NCBI:txid349277

Radius of gyration: 17.11 Å; chains: 1; bounding box: 37×25×47 Å